Protein AF-A0A0R0HCE9-F1 (afdb_monomer_lite)

Sequence (98 aa):
MIYMLPLGLGVSKAKTYHSWGTPFNSFWCCYGTGIESFSKLGDSVYFEDKGKDPTLYIIQYISSSFNWKSGKVLHNQTVDPVVSWDPYLRVTFMFSPV

Foldseek 3Di:
DDDDDDPDPPDDLCPDPLRDADPPPRDDPCVVVVVVCVVCVPVPQWDWDPPPDIDIDGPDQDFDWDCDPVVQKIKTKDWDDDDPPDPDTDIDIDIDGD

pLDDT: mean 92.01, std 4.12, range [81.0, 97.81]

Structure (mmCIF, N/CA/C/O backbone):
data_AF-A0A0R0HCE9-F1
#
_entry.id   AF-A0A0R0HCE9-F1
#
loop_
_atom_site.group_PDB
_atom_site.id
_atom_site.type_symbol
_atom_site.label_atom_id
_atom_site.label_alt_id
_atom_site.label_comp_id
_atom_site.label_asym_id
_atom_site.label_entity_id
_atom_site.label_seq_id
_atom_site.pdbx_PDB_ins_code
_atom_site.Cartn_x
_atom_site.Cartn_y
_atom_site.Cartn_z
_atom_site.occupancy
_atom_site.B_iso_or_equiv
_atom_site.auth_seq_id
_atom_site.auth_comp_id
_atom_site.auth_asym_id
_atom_site.auth_atom_id
_atom_site.pdbx_PDB_model_num
ATOM 1 N N . MET A 1 1 ? 2.505 4.837 -19.081 1.00 85.31 1 MET A N 1
ATOM 2 C CA . MET A 1 1 ? 2.721 3.697 -18.152 1.00 85.31 1 MET A CA 1
ATOM 3 C C . MET A 1 1 ? 4.130 3.111 -18.310 1.00 85.31 1 MET A C 1
ATOM 5 O O . MET A 1 1 ? 4.865 3.519 -19.218 1.00 85.31 1 MET A O 1
ATOM 9 N N . ILE A 1 2 ? 4.543 2.211 -17.414 1.00 88.31 2 ILE A N 1
ATOM 10 C CA . ILE A 1 2 ? 5.872 1.580 -17.384 1.00 88.31 2 ILE A CA 1
ATOM 11 C C . ILE A 1 2 ? 5.794 0.072 -17.677 1.00 88.31 2 ILE A C 1
ATOM 13 O O . ILE A 1 2 ? 4.767 -0.541 -17.411 1.00 88.31 2 ILE A O 1
ATOM 17 N N . TYR A 1 3 ? 6.874 -0.506 -18.215 1.00 88.38 3 TYR A N 1
ATOM 18 C CA . TYR A 1 3 ? 7.086 -1.964 -18.238 1.00 88.38 3 TYR A CA 1
ATOM 19 C C . TYR A 1 3 ? 8.188 -2.334 -17.242 1.00 88.38 3 TYR A C 1
ATOM 21 O O . TYR A 1 3 ? 7.945 -3.069 -16.296 1.00 88.38 3 TYR A O 1
ATOM 29 N N . MET A 1 4 ? 9.382 -1.751 -17.401 1.00 88.88 4 MET A N 1
ATOM 30 C CA . MET A 1 4 ? 10.463 -1.839 -16.416 1.00 88.88 4 MET A CA 1
ATOM 31 C C . MET A 1 4 ? 10.639 -0.515 -15.679 1.00 88.88 4 MET A C 1
ATOM 33 O O . MET A 1 4 ? 10.527 0.564 -16.274 1.00 88.88 4 MET A O 1
ATOM 37 N N . LEU A 1 5 ? 10.992 -0.621 -14.400 1.00 89.12 5 LEU A N 1
ATOM 38 C CA . LEU A 1 5 ? 11.452 0.478 -13.562 1.00 89.12 5 LEU A CA 1
ATOM 39 C C . LEU A 1 5 ? 12.960 0.309 -13.312 1.00 89.12 5 LEU A C 1
ATOM 41 O O . LEU A 1 5 ? 13.340 -0.423 -12.400 1.00 89.12 5 LEU A O 1
ATOM 45 N N . PRO A 1 6 ? 13.840 0.907 -14.136 1.00 89.00 6 PRO A N 1
ATOM 46 C CA . PRO A 1 6 ? 15.272 0.809 -13.893 1.00 89.00 6 PRO A CA 1
ATOM 47 C C . PRO A 1 6 ? 15.647 1.586 -12.622 1.00 89.00 6 PRO A C 1
ATOM 49 O O . PRO A 1 6 ? 15.307 2.760 -12.501 1.00 89.00 6 PRO A O 1
ATOM 52 N N . LEU A 1 7 ? 16.370 0.939 -11.703 1.00 91.62 7 LEU A N 1
ATOM 53 C CA . LEU A 1 7 ? 16.887 1.545 -10.463 1.00 91.62 7 LEU A CA 1
ATOM 54 C C . LEU A 1 7 ? 18.404 1.807 -10.508 1.00 91.62 7 LEU A C 1
ATOM 56 O O . LEU A 1 7 ? 18.994 2.247 -9.525 1.00 91.62 7 LEU A O 1
ATOM 60 N N . GLY A 1 8 ? 19.050 1.512 -11.640 1.00 90.94 8 GLY A N 1
ATOM 61 C CA . GLY A 1 8 ? 20.482 1.740 -11.825 1.00 90.94 8 GLY A CA 1
ATOM 62 C C . GLY A 1 8 ? 20.822 3.229 -11.860 1.00 90.94 8 GLY A C 1
ATOM 63 O O . GLY A 1 8 ? 20.111 4.024 -12.478 1.00 90.94 8 GLY A O 1
ATOM 64 N N . LEU A 1 9 ? 21.937 3.601 -11.230 1.00 92.19 9 LEU A N 1
ATOM 65 C CA . LEU A 1 9 ? 22.411 4.982 -11.194 1.00 92.19 9 LEU A CA 1
ATOM 66 C C . LEU A 1 9 ? 22.630 5.516 -12.622 1.00 92.19 9 LEU A C 1
ATOM 68 O O . LEU A 1 9 ? 23.304 4.886 -13.434 1.00 92.19 9 LEU A O 1
ATOM 72 N N . GLY A 1 10 ? 22.031 6.664 -12.945 1.00 88.12 10 GLY A N 1
ATOM 73 C CA . GLY A 1 10 ? 22.128 7.289 -14.272 1.00 88.12 10 GLY A CA 1
ATOM 74 C C . GLY A 1 10 ? 21.293 6.627 -15.377 1.00 88.12 10 GLY A C 1
ATOM 75 O O . GLY A 1 10 ? 21.221 7.159 -16.489 1.00 88.12 10 GLY A O 1
ATOM 76 N N . VAL A 1 11 ? 20.616 5.509 -15.098 1.00 88.44 11 VAL A N 1
ATOM 77 C CA . VAL A 1 11 ? 19.683 4.900 -16.047 1.00 88.44 11 VAL A CA 1
ATOM 78 C C . VAL A 1 11 ? 18.387 5.701 -16.040 1.00 88.44 11 VAL A C 1
ATOM 80 O O . VAL A 1 11 ? 17.833 6.027 -14.995 1.00 88.44 11 VAL A O 1
ATOM 83 N N . SER A 1 12 ? 17.879 6.016 -17.228 1.00 86.00 12 SER A N 1
ATOM 84 C CA . SER A 1 12 ? 16.588 6.675 -17.379 1.00 86.00 12 SER A CA 1
ATOM 85 C C . SER A 1 12 ? 15.644 5.771 -18.133 1.00 86.00 12 SER A C 1
ATOM 87 O O . SER A 1 12 ? 15.988 5.233 -19.185 1.00 86.00 12 SER A O 1
ATOM 89 N N . LYS A 1 13 ? 14.408 5.697 -17.648 1.00 87.38 13 LYS A N 1
ATOM 90 C CA . LYS A 1 13 ? 13.309 5.073 -18.373 1.00 87.38 13 LYS A CA 1
ATOM 91 C C . LYS A 1 13 ? 13.131 5.636 -19.785 1.00 87.38 13 LYS A C 1
ATOM 93 O O . LYS A 1 13 ? 12.722 4.901 -20.668 1.00 87.38 13 LYS A O 1
ATOM 98 N N . ALA A 1 14 ? 13.464 6.904 -20.021 1.00 85.31 14 ALA A N 1
ATOM 99 C CA . ALA A 1 14 ? 13.380 7.503 -21.352 1.00 85.31 14 ALA A CA 1
ATOM 100 C C . ALA A 1 14 ? 14.406 6.936 -22.355 1.00 85.31 14 ALA A C 1
ATOM 102 O O . ALA A 1 14 ? 14.290 7.207 -23.543 1.00 85.31 14 ALA A O 1
ATOM 103 N N . LYS A 1 15 ? 15.414 6.182 -21.888 1.00 83.75 15 LYS A N 1
ATOM 104 C CA . LYS A 1 15 ? 16.513 5.638 -22.702 1.00 83.75 15 LYS A CA 1
ATOM 105 C C . LYS A 1 15 ? 16.535 4.102 -22.754 1.00 83.75 15 LYS A C 1
ATOM 107 O O . LYS A 1 15 ? 17.474 3.535 -23.303 1.00 83.75 15 LYS A O 1
ATOM 112 N N . THR A 1 16 ? 15.557 3.414 -22.157 1.00 81.00 16 THR A N 1
ATOM 113 C CA . THR A 1 16 ? 15.488 1.942 -22.183 1.00 81.00 16 THR A CA 1
ATOM 114 C C . THR A 1 16 ? 14.713 1.434 -23.399 1.00 81.00 16 THR A C 1
ATOM 116 O O . THR A 1 16 ? 13.899 2.159 -23.970 1.00 81.00 16 THR A O 1
ATOM 119 N N . TYR A 1 17 ? 14.912 0.157 -23.750 1.00 83.31 17 TYR A N 1
ATOM 120 C CA . TYR A 1 17 ? 14.233 -0.510 -24.872 1.00 83.31 17 TYR A CA 1
ATOM 121 C C . TYR A 1 17 ? 12.705 -0.308 -24.867 1.00 83.31 17 TYR A C 1
ATOM 123 O O . TYR A 1 17 ? 12.126 0.001 -25.901 1.00 83.31 17 TYR A O 1
ATOM 131 N N . HIS A 1 18 ? 12.055 -0.399 -23.699 1.00 82.81 18 HIS A N 1
ATOM 132 C CA . HIS A 1 18 ? 10.605 -0.197 -23.585 1.00 82.81 18 HIS A CA 1
ATOM 133 C C . HIS A 1 18 ? 10.175 1.271 -23.463 1.00 82.81 18 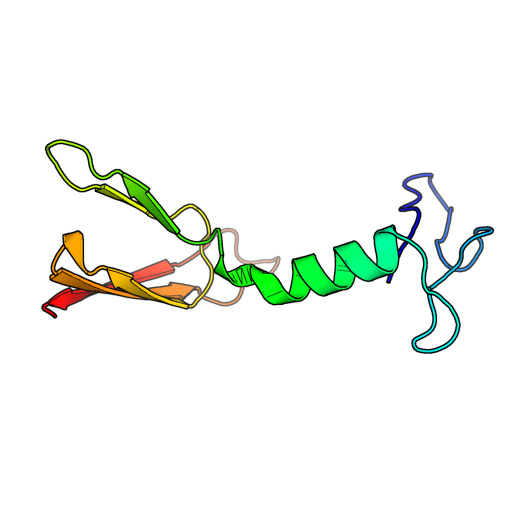HIS A C 1
ATOM 135 O O . HIS A 1 18 ? 9.020 1.579 -23.731 1.00 82.81 18 HIS A O 1
ATOM 141 N N . SER A 1 19 ? 11.059 2.195 -23.074 1.00 86.50 19 SER A N 1
ATOM 142 C CA . SER A 1 19 ? 10.737 3.628 -22.986 1.00 86.50 19 SER A CA 1
ATOM 143 C C . SER A 1 19 ? 9.455 3.946 -22.173 1.00 86.50 19 SER A C 1
ATOM 145 O O . SER A 1 19 ? 9.050 3.209 -21.263 1.00 86.50 19 SER A O 1
ATOM 147 N N . TRP A 1 20 ? 8.820 5.102 -22.408 1.00 90.12 20 TRP A N 1
ATOM 148 C CA . TRP A 1 20 ? 7.472 5.392 -21.910 1.00 90.12 20 TRP A CA 1
ATOM 149 C C . TRP A 1 20 ? 6.400 4.856 -22.844 1.00 90.12 20 TRP A C 1
ATOM 151 O O . TRP A 1 20 ? 6.439 5.113 -24.040 1.00 90.12 20 TRP A O 1
ATOM 161 N N . GLY A 1 21 ? 5.431 4.128 -22.275 1.00 88.12 21 GLY A N 1
ATOM 162 C CA . GLY A 1 21 ? 4.290 3.665 -23.046 1.00 88.12 21 GLY A CA 1
ATOM 163 C C . GLY A 1 21 ? 3.448 4.849 -23.514 1.00 88.12 21 GLY A C 1
ATOM 164 O O . GLY A 1 21 ? 3.189 5.763 -22.726 1.00 88.12 21 GLY A O 1
ATOM 165 N N . THR A 1 22 ? 3.024 4.805 -24.771 1.00 89.50 22 THR A N 1
ATOM 166 C CA . THR A 1 22 ? 2.163 5.804 -25.408 1.00 89.50 22 THR A CA 1
ATOM 167 C C . THR A 1 22 ? 0.692 5.373 -25.344 1.00 89.50 22 THR A C 1
ATOM 169 O O . THR A 1 22 ? 0.427 4.169 -25.329 1.00 89.50 22 THR A O 1
ATOM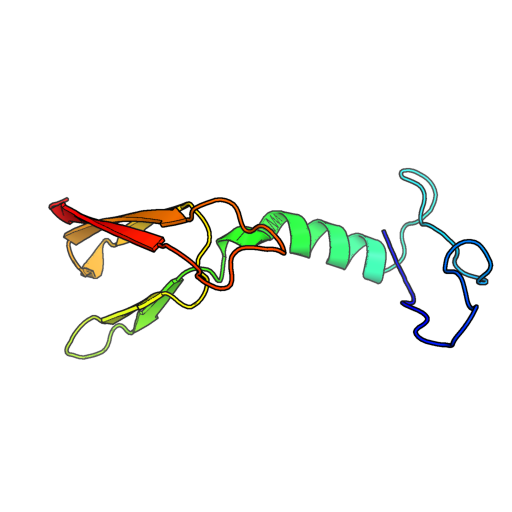 172 N N . PRO A 1 23 ? -0.272 6.315 -25.340 1.00 87.56 23 PRO A N 1
ATOM 173 C CA . PRO A 1 23 ? -1.691 5.987 -25.166 1.00 87.56 23 PRO A CA 1
ATOM 174 C C . PRO A 1 23 ? -2.268 5.019 -26.207 1.00 87.56 23 PRO A C 1
ATOM 176 O O . PRO A 1 23 ? -3.194 4.282 -25.888 1.00 87.56 23 PRO A O 1
ATOM 179 N N . PHE A 1 24 ? -1.724 5.012 -27.430 1.00 90.25 24 PHE A N 1
ATOM 180 C CA . PHE A 1 24 ? -2.306 4.292 -28.569 1.00 90.25 24 PHE A CA 1
ATOM 181 C C . PHE A 1 24 ? -1.420 3.190 -29.158 1.00 90.25 24 PHE A C 1
ATOM 183 O O . PHE A 1 24 ? -1.879 2.490 -30.049 1.00 90.25 24 PHE A O 1
ATOM 190 N N . ASN A 1 25 ? -0.170 3.029 -28.703 1.00 88.81 25 ASN A N 1
ATOM 191 C CA . ASN A 1 25 ? 0.764 2.051 -29.289 1.00 88.81 25 ASN A CA 1
ATOM 192 C C . ASN A 1 25 ? 1.486 1.182 -28.248 1.00 88.81 25 ASN A C 1
ATOM 194 O O . ASN A 1 25 ? 2.410 0.444 -28.584 1.00 88.81 25 ASN A O 1
ATOM 198 N N . SER A 1 26 ? 1.124 1.270 -26.968 1.00 85.94 26 SER A N 1
ATOM 199 C CA . SER A 1 26 ? 1.806 0.535 -25.899 1.00 85.94 26 SER A CA 1
ATOM 200 C C . SER A 1 26 ? 0.807 -0.264 -25.076 1.00 85.94 26 SER A C 1
ATOM 202 O O . SER A 1 26 ? 0.344 0.185 -24.038 1.00 85.94 26 SER A O 1
ATOM 204 N N . PHE A 1 27 ? 0.502 -1.475 -25.540 1.00 85.19 27 PHE A N 1
ATOM 205 C CA . PHE A 1 27 ? -0.484 -2.382 -24.936 1.00 85.19 27 PHE A CA 1
ATOM 206 C C . PHE A 1 27 ? 0.171 -3.613 -24.313 1.00 85.19 27 PHE A C 1
ATOM 208 O O . PHE A 1 27 ? -0.250 -4.749 -24.511 1.00 85.19 27 PHE A O 1
ATOM 215 N N . TRP A 1 28 ? 1.260 -3.399 -23.583 1.00 86.69 28 TRP A N 1
ATOM 216 C CA . TRP A 1 28 ? 1.917 -4.481 -22.857 1.00 86.69 28 TRP A CA 1
ATOM 217 C C . TRP A 1 28 ? 1.111 -4.869 -21.614 1.00 86.69 28 TRP A C 1
ATOM 219 O O . TRP A 1 28 ? 0.358 -4.051 -21.084 1.00 86.69 28 TRP A O 1
ATOM 229 N N . CYS A 1 29 ? 1.321 -6.077 -21.088 1.00 90.94 29 CYS A N 1
ATOM 230 C CA . CYS A 1 29 ? 0.624 -6.566 -19.892 1.00 90.94 29 CYS A CA 1
ATOM 231 C C . CYS A 1 29 ? 0.731 -5.596 -18.697 1.00 90.94 29 CYS A C 1
ATOM 233 O O . CYS A 1 29 ? -0.287 -5.238 -18.111 1.00 90.94 29 CYS A O 1
ATOM 235 N N . CYS A 1 30 ? 1.922 -5.052 -18.414 1.00 90.75 30 CYS A N 1
ATOM 236 C CA . CYS A 1 30 ? 2.118 -4.046 -17.361 1.00 90.75 30 CYS A CA 1
ATOM 237 C C . CYS A 1 30 ? 1.379 -2.726 -17.627 1.00 90.75 30 CYS A C 1
ATOM 239 O O . CYS A 1 30 ? 1.048 -2.009 -16.683 1.00 90.75 30 CYS A O 1
ATOM 241 N N . TYR A 1 31 ? 1.111 -2.390 -18.895 1.00 89.12 31 TYR A N 1
ATOM 242 C CA . TYR A 1 31 ? 0.320 -1.209 -19.228 1.00 89.12 31 TYR A CA 1
ATOM 243 C C . TYR A 1 31 ? -1.121 -1.386 -18.741 1.00 89.12 31 TYR A C 1
ATOM 245 O O . TYR A 1 31 ? -1.630 -0.524 -18.026 1.00 89.12 31 TYR A O 1
ATOM 253 N N . GLY A 1 32 ? -1.733 -2.529 -19.071 1.00 89.19 32 GLY A N 1
ATOM 254 C CA . GLY A 1 32 ? -3.089 -2.887 -18.648 1.00 89.19 32 GLY A CA 1
ATOM 255 C C . GLY A 1 32 ? -3.220 -3.006 -17.129 1.00 89.19 32 GLY A C 1
ATOM 256 O O . GLY A 1 32 ? -4.046 -2.314 -16.538 1.00 89.19 32 GLY A O 1
ATOM 257 N N . THR A 1 33 ? -2.347 -3.788 -16.482 1.00 92.62 33 THR A N 1
ATOM 258 C CA . THR A 1 33 ? -2.338 -3.923 -15.012 1.00 92.62 33 THR A CA 1
ATOM 259 C C . THR A 1 33 ? -2.113 -2.582 -14.317 1.00 92.62 33 THR A C 1
ATOM 261 O O . THR A 1 33 ? -2.698 -2.319 -13.267 1.00 92.62 33 THR A O 1
ATOM 264 N N . GLY A 1 34 ? -1.297 -1.702 -14.903 1.00 91.00 34 GLY A N 1
ATOM 265 C CA . GLY A 1 34 ? -1.112 -0.344 -14.412 1.00 91.00 34 GLY A CA 1
ATOM 266 C C . GLY A 1 34 ? -2.419 0.450 -14.401 1.00 91.00 34 GLY A C 1
ATOM 267 O O . GLY A 1 34 ? -2.774 0.996 -13.363 1.00 91.00 34 GLY A O 1
ATOM 268 N N . ILE A 1 35 ? -3.159 0.483 -15.517 1.00 90.56 35 ILE A N 1
ATOM 269 C CA . ILE A 1 35 ? -4.469 1.161 -15.586 1.00 90.56 35 ILE A CA 1
ATOM 270 C C . ILE A 1 35 ? -5.429 0.596 -14.535 1.00 90.56 35 ILE A C 1
ATOM 272 O O . ILE A 1 35 ? -6.032 1.363 -13.788 1.00 90.56 35 ILE A O 1
ATOM 276 N N . GLU A 1 36 ? -5.539 -0.732 -14.448 1.00 93.31 36 GLU A N 1
ATOM 277 C CA . GLU A 1 36 ? -6.408 -1.396 -13.472 1.00 93.31 36 GLU A CA 1
ATOM 278 C C . GLU A 1 36 ? -6.036 -0.994 -12.036 1.00 93.31 36 GLU A C 1
ATOM 280 O O . GLU A 1 36 ? -6.901 -0.632 -11.243 1.00 93.31 36 GLU A O 1
ATOM 285 N N . SER A 1 37 ? -4.739 -0.964 -11.718 1.00 93.38 37 SER A N 1
ATOM 286 C CA . SER A 1 37 ? -4.234 -0.578 -10.395 1.00 93.38 37 SER A CA 1
ATOM 287 C C . SER A 1 37 ? -4.593 0.864 -10.027 1.00 93.38 37 SER A C 1
ATOM 289 O O . SER A 1 37 ? -5.032 1.117 -8.908 1.00 93.38 37 SER A O 1
ATOM 291 N N . PHE A 1 38 ? -4.484 1.808 -10.969 1.00 91.88 38 PHE A N 1
ATOM 292 C CA . PHE A 1 38 ? -4.897 3.198 -10.737 1.00 91.88 38 PHE A CA 1
ATOM 293 C C . PHE A 1 38 ? -6.420 3.360 -10.625 1.00 91.88 38 PHE A C 1
ATOM 295 O O . PHE A 1 38 ? -6.877 4.276 -9.946 1.00 91.88 38 PHE A O 1
ATOM 302 N N . SER A 1 39 ? -7.213 2.466 -11.225 1.00 95.06 39 SER A N 1
ATOM 303 C CA . SER A 1 39 ? -8.676 2.476 -11.067 1.00 95.06 39 SER A CA 1
ATOM 304 C C . SER A 1 39 ? -9.158 1.989 -9.695 1.00 95.06 39 SER A C 1
ATOM 306 O O . SER A 1 39 ? -10.293 2.272 -9.320 1.00 95.06 39 SER A O 1
ATOM 308 N N . LYS A 1 40 ? -8.296 1.305 -8.925 1.00 94.81 40 LYS A N 1
ATOM 309 C CA . LYS A 1 40 ? -8.631 0.680 -7.633 1.00 94.81 40 LYS A CA 1
ATOM 310 C C . LYS A 1 40 ? -7.844 1.223 -6.435 1.00 94.81 40 LYS A C 1
ATOM 312 O O . LYS A 1 40 ? -7.708 0.539 -5.429 1.00 94.81 40 LYS A O 1
ATOM 317 N N . LEU A 1 41 ? -7.352 2.466 -6.499 1.00 94.00 41 LEU A N 1
ATOM 318 C CA . LEU A 1 41 ? -6.592 3.082 -5.394 1.00 94.00 41 LEU A CA 1
ATOM 319 C C . LEU A 1 41 ? -7.358 3.116 -4.056 1.00 94.00 41 LEU A C 1
ATOM 321 O O . LEU A 1 41 ? -6.737 3.070 -2.999 1.00 94.00 41 LEU A O 1
ATOM 325 N N . GLY A 1 42 ? -8.693 3.181 -4.095 1.00 93.94 42 GLY A N 1
ATOM 326 C CA . GLY A 1 42 ? -9.544 3.182 -2.900 1.00 93.94 42 GLY A CA 1
ATOM 327 C C . GLY A 1 42 ? -9.859 1.799 -2.313 1.00 93.94 42 GLY A C 1
ATOM 328 O O . GLY A 1 42 ? -10.383 1.728 -1.207 1.00 93.94 42 GLY A O 1
ATOM 329 N N . ASP A 1 43 ? -9.553 0.709 -3.025 1.00 93.56 43 ASP A N 1
ATOM 330 C CA . ASP A 1 43 ? -10.010 -0.650 -2.683 1.00 93.56 43 ASP A CA 1
ATOM 331 C C . ASP A 1 43 ? -9.379 -1.193 -1.391 1.00 93.56 43 ASP A C 1
ATOM 333 O O . ASP A 1 43 ? -10.000 -1.937 -0.643 1.00 93.56 43 ASP A O 1
ATOM 337 N N . SER A 1 44 ? -8.146 -0.783 -1.090 1.00 94.94 44 SER A N 1
ATOM 338 C CA . SER A 1 44 ? -7.387 -1.259 0.076 1.00 94.94 44 SER A CA 1
ATOM 339 C C . SER A 1 44 ? -7.136 -0.163 1.113 1.00 94.94 44 SER A C 1
ATOM 341 O O . SER A 1 44 ? -6.117 -0.187 1.795 1.00 94.94 44 SER A O 1
ATOM 343 N N . VAL A 1 45 ? -8.006 0.843 1.222 1.00 97.12 45 VAL A N 1
ATOM 344 C CA . VAL A 1 45 ? -7.892 1.847 2.300 1.00 97.12 45 VAL A CA 1
ATOM 345 C C . VAL A 1 45 ? -8.358 1.261 3.638 1.00 97.12 45 VAL A C 1
ATOM 347 O O . VAL A 1 45 ? -7.755 1.525 4.683 1.00 97.12 45 VAL A O 1
ATOM 350 N N . TYR A 1 46 ? -9.390 0.415 3.584 1.00 96.69 46 TYR A N 1
ATOM 351 C CA . TYR A 1 46 ? -10.057 -0.178 4.736 1.00 96.69 46 TYR A CA 1
ATOM 352 C C . TYR A 1 46 ? -10.162 -1.698 4.595 1.00 96.69 46 TYR A C 1
ATOM 354 O O . TYR A 1 46 ? -10.475 -2.194 3.515 1.00 96.69 46 TYR A O 1
ATOM 362 N N . PHE A 1 47 ? -9.981 -2.430 5.694 1.00 95.69 47 PHE A N 1
ATOM 363 C CA . PHE A 1 47 ? -10.294 -3.859 5.780 1.00 95.69 47 PHE A CA 1
ATOM 364 C C . PHE A 1 47 ? -11.278 -4.120 6.915 1.00 95.69 47 PHE A C 1
ATOM 366 O O . PHE A 1 47 ? -11.171 -3.527 7.983 1.00 95.69 47 PHE A O 1
ATOM 373 N N . GLU A 1 48 ? -12.234 -5.014 6.692 1.00 93.94 48 GLU A N 1
ATOM 374 C CA . GLU A 1 48 ? -13.245 -5.388 7.679 1.00 93.94 48 GLU A CA 1
ATOM 375 C C . GLU A 1 48 ? -13.037 -6.841 8.114 1.00 93.94 48 GLU A C 1
ATOM 377 O O . GLU A 1 48 ? -12.999 -7.740 7.272 1.00 93.94 48 GLU A O 1
ATOM 382 N N . ASP A 1 49 ? -12.968 -7.073 9.424 1.00 93.88 49 ASP A N 1
ATOM 383 C CA . ASP A 1 49 ? -13.127 -8.397 10.021 1.00 93.88 49 ASP A CA 1
ATOM 384 C C . ASP A 1 49 ? -14.568 -8.559 10.526 1.00 93.88 49 ASP A C 1
ATOM 386 O O . ASP A 1 49 ? -15.076 -7.740 11.293 1.00 93.88 49 ASP A O 1
ATOM 390 N N . LYS A 1 50 ? -15.230 -9.627 10.069 1.00 88.25 50 LYS A N 1
ATOM 391 C CA . LYS A 1 50 ? -16.621 -9.985 10.391 1.00 88.25 50 LYS A CA 1
ATOM 392 C C . LYS A 1 50 ? -16.715 -11.041 11.495 1.00 88.25 50 LYS A C 1
ATOM 394 O O . LYS A 1 50 ? -17.694 -11.787 11.541 1.00 88.25 50 LYS A O 1
ATOM 399 N N . GLY A 1 51 ? -15.687 -11.153 12.335 1.00 87.19 51 GLY A N 1
ATOM 400 C CA . GLY A 1 51 ? -15.694 -11.994 13.526 1.00 87.19 51 GLY A CA 1
ATOM 401 C C . GLY A 1 51 ? -16.831 -11.663 14.503 1.00 87.19 51 GLY A C 1
ATOM 402 O O . GLY A 1 51 ? -17.752 -10.902 14.211 1.00 87.19 51 GLY A O 1
ATOM 403 N N . LYS A 1 52 ? -16.771 -12.251 15.705 1.00 84.81 52 LYS A N 1
ATOM 404 C CA . LYS A 1 52 ? -17.785 -12.017 16.754 1.00 84.81 52 LYS A CA 1
ATOM 405 C C . LYS A 1 52 ? -17.949 -10.530 17.088 1.00 84.81 52 LYS A C 1
ATOM 407 O O . LYS A 1 52 ? -19.071 -10.099 17.335 1.00 84.81 52 LYS A O 1
ATOM 412 N N . ASP A 1 53 ? -16.848 -9.785 17.022 1.00 88.00 53 ASP A N 1
ATOM 413 C CA . ASP A 1 53 ? -16.786 -8.341 17.207 1.00 88.00 53 ASP A CA 1
ATOM 414 C C . ASP A 1 53 ? -16.334 -7.694 15.882 1.00 88.00 53 ASP A C 1
ATOM 416 O O . ASP A 1 53 ? -15.148 -7.769 15.538 1.00 88.00 53 ASP A O 1
ATOM 420 N N . PRO A 1 54 ? -17.258 -7.102 15.096 1.00 90.38 54 PRO A N 1
ATOM 421 C CA . PRO A 1 54 ? -16.927 -6.491 13.815 1.00 90.38 54 PRO A CA 1
ATOM 422 C C . PRO A 1 54 ? -15.846 -5.429 13.996 1.00 90.38 54 PRO A C 1
ATOM 424 O O . PRO A 1 54 ? -16.016 -4.500 14.786 1.00 90.38 54 PRO A O 1
ATOM 427 N N . THR A 1 55 ? -14.748 -5.547 13.255 1.00 93.50 55 THR A N 1
ATOM 428 C CA . THR A 1 55 ? -13.593 -4.654 13.399 1.00 93.50 55 THR A CA 1
ATOM 429 C C . THR A 1 55 ? -13.243 -4.028 12.060 1.00 93.50 55 THR A C 1
ATOM 431 O O . THR A 1 55 ? -13.119 -4.720 11.051 1.00 93.50 55 THR A O 1
ATOM 434 N N . LEU A 1 56 ? -13.073 -2.707 12.054 1.00 94.38 56 LEU A N 1
ATOM 435 C CA . LEU A 1 56 ? -12.616 -1.952 10.894 1.00 94.38 56 LEU A CA 1
ATOM 436 C C . LEU A 1 56 ? -11.140 -1.579 11.067 1.00 94.38 56 LEU A C 1
ATOM 438 O O . LEU A 1 56 ? -10.777 -0.877 12.008 1.00 94.38 56 LEU A O 1
ATOM 442 N N . TYR A 1 57 ? -10.303 -2.005 10.129 1.00 95.44 57 TYR A N 1
ATOM 443 C CA . TYR A 1 57 ? -8.896 -1.639 10.036 1.00 95.44 57 TYR A CA 1
ATOM 444 C C . TYR A 1 57 ? -8.722 -0.520 9.015 1.00 95.44 57 TYR A C 1
ATOM 446 O O . TYR A 1 57 ? -9.069 -0.679 7.845 1.00 95.44 57 TYR A O 1
ATOM 454 N N . ILE A 1 58 ? -8.143 0.597 9.446 1.00 95.94 58 ILE A N 1
ATOM 455 C CA . ILE A 1 58 ? -7.708 1.684 8.565 1.00 95.94 58 ILE A CA 1
ATOM 456 C C . ILE A 1 58 ? -6.220 1.463 8.304 1.00 95.94 58 ILE A C 1
ATOM 458 O O . ILE A 1 58 ? -5.413 1.617 9.219 1.00 95.94 58 ILE A O 1
ATOM 462 N N . ILE A 1 59 ? -5.856 1.062 7.085 1.00 96.19 59 ILE A N 1
ATOM 463 C CA . ILE A 1 59 ? -4.460 0.717 6.761 1.00 96.19 59 ILE A CA 1
ATOM 464 C C . ILE A 1 59 ? -3.745 1.775 5.920 1.00 96.19 59 ILE A C 1
ATOM 466 O O . ILE A 1 59 ? -2.518 1.773 5.844 1.00 96.19 59 ILE A O 1
ATOM 470 N N . GLN A 1 60 ? -4.497 2.683 5.295 1.00 96.25 60 GLN A N 1
ATOM 471 C CA . GLN A 1 60 ? -3.952 3.802 4.536 1.00 96.25 60 GLN A CA 1
ATOM 472 C C . GLN A 1 60 ? -4.585 5.107 5.004 1.00 96.25 60 GLN A C 1
ATOM 474 O O . GLN A 1 60 ? -5.808 5.231 5.082 1.00 96.25 60 GLN A O 1
ATOM 479 N N . TYR A 1 61 ? -3.736 6.096 5.267 1.00 95.56 61 TYR A N 1
ATOM 480 C CA . TYR A 1 61 ? -4.154 7.448 5.613 1.00 95.56 61 TYR A CA 1
ATOM 481 C C . TYR A 1 61 ? -4.325 8.251 4.325 1.00 95.56 61 TYR A C 1
ATOM 483 O O . TYR A 1 61 ? -3.425 8.972 3.898 1.00 95.56 61 TYR A O 1
ATOM 491 N N . ILE A 1 62 ? -5.480 8.083 3.681 1.00 95.38 62 ILE A N 1
ATOM 492 C CA . ILE A 1 62 ? -5.872 8.792 2.458 1.00 95.38 62 ILE A CA 1
ATOM 493 C C . ILE A 1 62 ? -7.237 9.419 2.704 1.00 95.38 62 ILE A C 1
ATOM 495 O O . ILE A 1 62 ? -8.161 8.716 3.112 1.00 95.38 62 ILE A O 1
ATOM 499 N N . SER A 1 63 ? -7.388 10.715 2.421 1.00 96.75 63 SER A N 1
ATOM 500 C CA . SER A 1 63 ? -8.666 11.417 2.586 1.00 96.75 63 SER A CA 1
ATOM 501 C C . SER A 1 63 ? -9.794 10.694 1.847 1.00 96.75 63 SER A C 1
ATOM 503 O O . SER A 1 63 ? -9.762 10.567 0.623 1.00 96.75 63 SER A O 1
ATOM 505 N N . SER A 1 64 ? -10.763 10.170 2.596 1.00 96.94 64 SER A N 1
ATOM 506 C CA . SER A 1 64 ? -11.804 9.283 2.073 1.00 96.94 64 SER A CA 1
ATOM 507 C C . SER A 1 64 ? -12.982 9.162 3.037 1.00 96.94 64 SER A C 1
ATOM 509 O O . SER A 1 64 ? -12.863 9.403 4.239 1.00 96.94 64 SER A O 1
ATOM 511 N N . SER A 1 65 ? -14.135 8.774 2.491 1.00 95.75 65 SER A N 1
ATOM 512 C CA . SER A 1 65 ? -15.331 8.442 3.257 1.00 95.75 65 SER A CA 1
ATOM 513 C C . SER A 1 65 ? -15.685 6.971 3.075 1.00 95.75 65 SER A C 1
ATOM 515 O O . SER A 1 65 ? -15.583 6.410 1.982 1.00 95.75 65 SER A O 1
ATOM 517 N N . PHE A 1 66 ? -16.109 6.336 4.161 1.00 95.56 66 PHE A N 1
ATOM 518 C CA . PHE A 1 66 ? -16.451 4.926 4.195 1.00 95.56 66 PHE A CA 1
ATOM 519 C C . PHE A 1 66 ? -17.749 4.706 4.961 1.00 95.56 66 PHE A C 1
ATOM 521 O O . PHE A 1 66 ? -17.882 5.073 6.128 1.00 95.56 66 PHE A O 1
ATOM 528 N N . ASN A 1 67 ? -18.723 4.089 4.294 1.00 95.38 67 ASN A N 1
ATOM 529 C CA . ASN A 1 67 ? -19.966 3.672 4.926 1.00 95.38 67 ASN A CA 1
ATOM 530 C C . ASN A 1 67 ? -19.810 2.250 5.466 1.00 95.38 67 ASN A C 1
ATOM 532 O O . ASN A 1 67 ? -19.972 1.271 4.729 1.00 95.38 67 ASN A O 1
ATOM 536 N N . TRP A 1 68 ? -19.500 2.143 6.757 1.00 94.75 68 TRP A N 1
ATOM 537 C CA . TRP A 1 68 ? -19.317 0.862 7.413 1.00 94.75 68 TRP A CA 1
ATOM 538 C C . TRP A 1 68 ? -20.656 0.290 7.885 1.00 94.75 68 TRP A C 1
ATOM 540 O O . TRP A 1 68 ? -21.116 0.516 9.006 1.00 94.75 68 TRP A O 1
ATOM 550 N N . LYS A 1 69 ? -21.289 -0.488 7.003 1.00 91.75 69 LYS A N 1
ATOM 551 C CA . LYS A 1 69 ? -22.633 -1.044 7.222 1.00 91.75 69 LYS A CA 1
ATOM 552 C C . LYS A 1 69 ? -22.724 -1.969 8.439 1.00 91.75 69 LYS A C 1
ATOM 554 O O . LYS A 1 69 ? -23.693 -1.866 9.186 1.00 91.75 69 LYS A O 1
ATOM 559 N N . SER A 1 70 ? -21.743 -2.848 8.658 1.00 90.56 70 SER A N 1
ATOM 560 C CA . SER A 1 70 ? -21.780 -3.812 9.772 1.00 90.56 70 SER A CA 1
ATOM 561 C C . SER A 1 70 ? -21.632 -3.131 11.133 1.00 90.56 70 SER A C 1
ATOM 563 O O . SER A 1 70 ? -22.280 -3.542 12.091 1.00 90.56 70 SER A O 1
ATOM 565 N N . GLY A 1 71 ? -20.829 -2.063 11.202 1.00 90.94 71 GLY A N 1
ATOM 566 C CA . GLY A 1 71 ? -20.674 -1.245 12.406 1.00 90.94 71 GLY A CA 1
ATOM 567 C C . GLY A 1 71 ? -21.746 -0.168 12.584 1.00 90.94 71 GLY A C 1
ATOM 568 O O . GLY A 1 71 ? -21.821 0.423 13.654 1.00 90.94 71 GLY A O 1
ATOM 569 N N . LYS A 1 72 ? -22.587 0.081 11.566 1.00 92.12 72 LYS A N 1
ATOM 570 C CA . LYS A 1 72 ? -23.587 1.170 11.524 1.00 92.12 72 LYS A CA 1
ATOM 571 C C . LYS A 1 72 ? -22.973 2.561 11.731 1.00 92.12 72 LYS A C 1
ATOM 573 O O . LYS A 1 72 ? -23.553 3.416 12.399 1.00 92.12 72 LYS A O 1
ATOM 578 N N . VAL A 1 73 ? -21.792 2.782 11.155 1.00 94.50 73 VAL A N 1
ATOM 579 C CA . VAL A 1 73 ? -21.044 4.038 11.286 1.00 94.50 73 VAL A CA 1
ATOM 580 C C . VAL A 1 73 ? -20.603 4.540 9.914 1.00 94.50 73 VAL A C 1
ATOM 582 O O . VAL A 1 73 ? -20.050 3.801 9.101 1.00 94.50 73 VAL A O 1
ATOM 585 N N . LEU A 1 74 ? -20.827 5.825 9.665 1.00 96.25 74 LEU A N 1
ATOM 586 C CA . LEU A 1 74 ? -20.168 6.586 8.617 1.00 96.25 74 LEU A CA 1
ATOM 587 C C . LEU A 1 74 ? -18.829 7.067 9.159 1.00 96.25 74 LEU A C 1
ATOM 589 O O . LEU A 1 74 ? -18.761 7.791 10.152 1.00 96.25 74 LEU A O 1
ATOM 593 N N . HIS A 1 75 ? -17.760 6.656 8.497 1.00 95.31 75 HIS A N 1
ATOM 594 C CA . HIS A 1 75 ? -16.410 7.076 8.806 1.00 95.31 75 HIS A CA 1
ATOM 595 C C . HIS A 1 75 ? -15.923 8.063 7.744 1.00 95.31 75 HIS A C 1
ATOM 597 O O . HIS A 1 75 ? -16.037 7.804 6.547 1.00 95.31 75 HIS A O 1
ATOM 603 N N . ASN A 1 76 ? -15.372 9.191 8.176 1.00 97.31 76 ASN A N 1
ATOM 604 C CA . ASN A 1 76 ? -14.726 10.160 7.301 1.00 97.31 76 ASN A CA 1
ATOM 605 C C . ASN A 1 76 ? -13.318 10.434 7.827 1.00 97.31 76 ASN A C 1
ATOM 607 O O . ASN A 1 76 ? -13.161 10.790 8.997 1.00 97.31 76 ASN A O 1
ATOM 611 N N . GLN A 1 77 ? -12.309 10.259 6.976 1.00 97.25 77 GLN A N 1
ATOM 612 C CA . GLN A 1 77 ? -10.931 10.602 7.298 1.00 97.25 77 GLN A CA 1
ATOM 613 C C . GLN A 1 77 ? -10.444 11.736 6.402 1.00 97.25 77 GLN A C 1
ATOM 615 O O . GLN A 1 77 ? -10.619 11.699 5.183 1.00 97.25 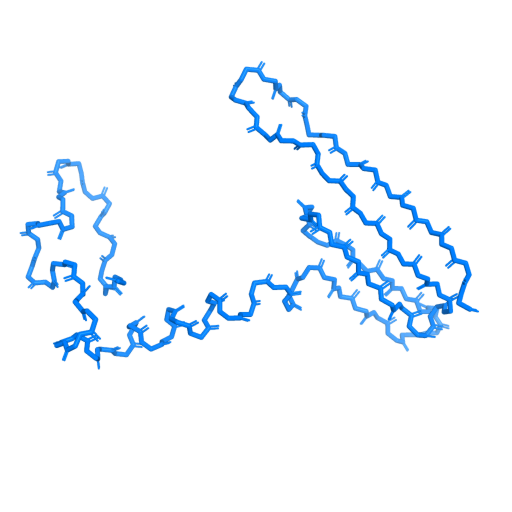77 GLN A O 1
ATOM 620 N N . THR A 1 78 ? -9.786 12.715 7.011 1.00 97.81 78 THR A N 1
ATOM 621 C CA . THR A 1 78 ? -9.136 13.820 6.305 1.00 97.81 78 THR A CA 1
ATOM 622 C C . THR A 1 78 ? -7.671 13.846 6.693 1.00 97.81 78 THR A C 1
ATOM 624 O O . THR A 1 78 ? -7.341 13.839 7.879 1.00 97.81 78 THR A O 1
ATOM 627 N N . VAL A 1 79 ? -6.804 13.868 5.690 1.00 96.56 79 VAL A N 1
ATOM 628 C CA . VAL A 1 79 ? -5.351 13.873 5.843 1.00 96.56 79 VAL A CA 1
ATOM 629 C C . VAL A 1 79 ? -4.828 15.222 5.389 1.00 96.56 79 VAL A C 1
ATOM 631 O O . VAL A 1 79 ? -5.147 15.672 4.284 1.00 96.56 79 VAL A O 1
ATOM 634 N N . ASP A 1 80 ? -4.027 15.859 6.237 1.00 96.06 80 ASP A N 1
ATOM 635 C CA . ASP A 1 80 ? -3.39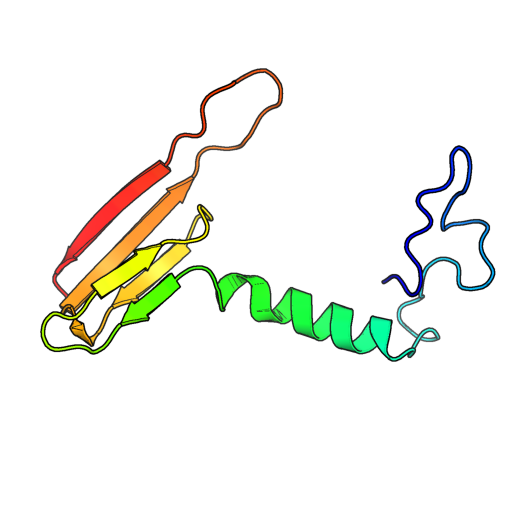2 17.123 5.886 1.00 96.06 80 ASP A CA 1
ATOM 636 C C . ASP A 1 80 ? -2.339 16.908 4.780 1.00 96.06 80 ASP A C 1
ATOM 638 O O . ASP A 1 80 ? -1.706 15.848 4.721 1.00 96.06 80 ASP A O 1
ATOM 642 N N . PRO A 1 81 ? -2.110 17.896 3.894 1.00 94.25 81 PRO A N 1
ATOM 643 C CA . PRO A 1 81 ? -1.090 17.792 2.858 1.00 94.25 81 PRO A CA 1
ATOM 644 C C . PRO A 1 81 ? 0.296 17.472 3.430 1.00 94.25 81 PRO A C 1
ATOM 646 O O . PRO A 1 81 ? 0.800 18.173 4.307 1.00 94.25 81 PRO A O 1
ATOM 649 N N . VAL A 1 82 ? 0.937 16.437 2.886 1.00 92.06 82 VAL A N 1
ATOM 650 C CA . VAL A 1 82 ? 2.294 16.045 3.281 1.00 92.06 82 VAL A CA 1
ATOM 651 C C . VAL A 1 82 ? 3.305 16.976 2.615 1.00 92.06 82 VAL A C 1
ATOM 653 O O . VAL A 1 82 ? 3.346 17.090 1.389 1.00 92.06 82 VAL A O 1
ATOM 656 N N . VAL A 1 83 ? 4.142 17.624 3.424 1.00 93.75 83 VAL A N 1
ATOM 657 C CA . VAL A 1 83 ? 5.213 18.526 2.979 1.00 93.75 83 VAL A CA 1
ATOM 658 C C . VAL A 1 83 ? 6.542 18.098 3.592 1.00 93.75 83 VAL A C 1
ATOM 660 O O . VAL A 1 83 ? 6.592 17.649 4.731 1.00 93.75 83 VAL A O 1
ATOM 663 N N . SER A 1 84 ? 7.642 18.235 2.849 1.00 94.81 84 SER A N 1
ATOM 664 C CA . SER A 1 84 ? 8.941 17.658 3.236 1.00 94.81 84 SER A CA 1
ATOM 665 C C . SER A 1 84 ? 9.573 18.266 4.493 1.00 94.81 84 SER A C 1
ATOM 66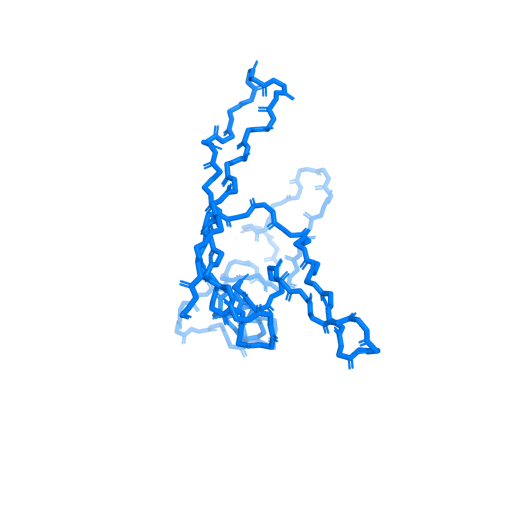7 O O . SER A 1 84 ? 10.513 17.691 5.031 1.00 94.81 84 SER A O 1
ATOM 669 N N . TRP A 1 85 ? 9.116 19.442 4.929 1.00 94.81 85 TRP A N 1
ATOM 670 C CA . TRP A 1 85 ? 9.626 20.128 6.121 1.00 94.81 85 TRP A CA 1
ATOM 671 C C . TRP A 1 85 ? 8.818 19.838 7.391 1.00 94.81 85 TRP A C 1
ATOM 673 O O . TRP A 1 85 ? 9.286 20.173 8.477 1.00 94.81 85 TRP A O 1
ATOM 683 N N . ASP A 1 86 ? 7.617 19.263 7.278 1.00 95.25 86 ASP A N 1
ATOM 684 C CA . ASP A 1 86 ? 6.797 18.897 8.434 1.00 95.25 86 ASP A CA 1
ATOM 685 C C . ASP A 1 86 ? 6.986 17.401 8.719 1.00 95.25 86 ASP A C 1
ATOM 687 O O . ASP A 1 86 ? 6.586 16.569 7.903 1.00 95.25 86 ASP A O 1
ATOM 691 N N . PRO A 1 87 ? 7.611 17.022 9.848 1.00 95.38 87 PRO A N 1
ATOM 692 C CA . PRO A 1 87 ? 7.820 15.617 10.178 1.00 95.38 87 PRO A CA 1
ATOM 693 C C . PRO A 1 87 ? 6.540 14.916 10.662 1.00 95.38 87 PRO A C 1
ATOM 695 O O . PRO A 1 87 ? 6.573 13.708 10.897 1.00 95.38 87 PRO A O 1
ATOM 698 N N . TYR A 1 88 ? 5.430 15.638 10.850 1.00 95.31 88 TYR A N 1
ATOM 699 C CA . TYR A 1 88 ? 4.190 15.082 11.380 1.00 95.31 88 TYR A CA 1
ATOM 700 C C . TYR A 1 88 ? 3.149 14.842 10.285 1.00 95.31 88 TYR A C 1
ATOM 702 O O . TYR A 1 88 ? 2.777 15.746 9.541 1.00 95.31 88 TYR A O 1
ATOM 710 N N . LEU A 1 89 ? 2.594 13.629 10.263 1.00 94.50 89 LEU A N 1
ATOM 711 C CA . LEU A 1 89 ? 1.365 13.323 9.538 1.00 94.50 89 LEU A CA 1
ATOM 712 C C . LEU A 1 89 ? 0.169 13.593 10.456 1.00 94.50 89 LEU A C 1
ATOM 714 O O . LEU A 1 89 ? 0.068 13.001 11.531 1.00 94.50 89 LEU A O 1
ATOM 718 N N . ARG A 1 90 ? -0.747 14.463 10.030 1.00 96.56 90 ARG A N 1
ATOM 719 C CA . ARG A 1 90 ? -1.990 14.749 10.757 1.00 96.56 90 ARG A CA 1
ATOM 720 C C . ARG A 1 90 ? -3.165 14.124 10.019 1.00 96.56 90 ARG A C 1
ATOM 722 O O . ARG A 1 90 ? -3.327 14.314 8.815 1.00 96.56 90 ARG A O 1
ATOM 729 N N . VAL A 1 91 ? -3.969 13.369 10.761 1.00 97.00 91 VAL A N 1
ATOM 730 C CA . VAL A 1 91 ? -5.163 12.692 10.254 1.00 97.00 91 VAL A CA 1
ATOM 731 C C . VAL A 1 91 ? -6.301 12.952 11.225 1.00 97.00 91 VAL A C 1
ATOM 733 O O . VAL A 1 91 ? -6.159 12.735 12.428 1.00 97.00 91 VAL A O 1
ATOM 736 N N . THR A 1 92 ? -7.429 13.422 10.705 1.00 97.62 92 THR A N 1
ATOM 737 C CA . THR A 1 92 ? -8.655 13.624 11.478 1.00 97.62 92 THR A CA 1
ATOM 738 C C . THR A 1 92 ? -9.641 12.526 11.127 1.00 97.62 92 THR A C 1
ATOM 740 O O . THR A 1 92 ? -9.993 12.372 9.960 1.00 97.62 92 THR A O 1
ATOM 743 N N . PHE A 1 93 ? -10.109 11.793 12.136 1.00 96.88 93 PHE A N 1
ATOM 744 C CA . PHE A 1 93 ? -11.139 10.772 11.985 1.00 96.88 93 PHE A CA 1
ATOM 745 C C . PHE A 1 93 ? -12.457 11.269 12.569 1.00 96.88 93 PHE A C 1
ATOM 747 O O . PHE A 1 93 ? -12.531 11.636 13.741 1.00 96.88 93 PHE A O 1
ATOM 754 N N . MET A 1 94 ? -13.507 11.254 11.758 1.00 97.19 94 MET A N 1
ATOM 755 C CA . MET A 1 94 ? -14.871 11.537 12.182 1.00 97.19 94 MET A CA 1
ATOM 756 C C . MET A 1 94 ? -15.717 10.279 12.039 1.00 97.19 94 MET A C 1
ATOM 758 O O . MET A 1 94 ? -15.666 9.595 11.017 1.00 97.19 94 MET A O 1
ATOM 762 N N . PHE A 1 95 ? -16.505 9.998 13.069 1.00 95.44 95 PHE A N 1
ATOM 763 C CA . PHE A 1 95 ? -17.438 8.882 13.104 1.00 95.44 95 PHE A CA 1
ATOM 764 C C . PHE A 1 95 ? -18.830 9.433 13.391 1.00 95.44 95 PHE A C 1
ATOM 766 O O . PHE A 1 95 ? -19.030 10.130 14.386 1.00 95.44 95 PHE A O 1
ATOM 773 N N . SER A 1 96 ? -19.784 9.128 12.523 1.00 95.06 96 SER A N 1
ATOM 774 C CA . SER A 1 96 ? -21.193 9.475 12.689 1.00 95.06 96 SER A CA 1
ATOM 775 C C . SER A 1 96 ? -22.056 8.216 12.582 1.00 95.06 96 SER A C 1
ATOM 777 O O . SER A 1 96 ? -21.726 7.319 11.808 1.00 95.06 96 SER A O 1
ATOM 779 N N . PRO A 1 97 ? -23.148 8.101 13.353 1.00 90.69 97 PRO A N 1
ATOM 780 C CA . PRO A 1 97 ? -24.074 6.982 13.200 1.00 90.69 97 PRO A CA 1
ATOM 781 C C . PRO A 1 97 ? -24.734 7.013 11.810 1.00 90.69 97 PRO A C 1
ATOM 783 O O . PRO A 1 97 ? -24.996 8.096 11.280 1.00 90.69 97 PRO A O 1
ATOM 786 N N . VAL A 1 98 ? -24.965 5.827 11.230 1.00 83.12 98 VAL A N 1
ATOM 787 C CA . VAL A 1 98 ? -25.789 5.631 10.015 1.00 83.12 98 VAL A CA 1
ATOM 788 C C . VAL A 1 98 ? -27.266 5.602 10.387 1.00 83.12 98 VAL A C 1
ATOM 790 O O . VAL A 1 98 ? -27.601 4.914 11.379 1.00 83.12 98 VAL A O 1
#

Rad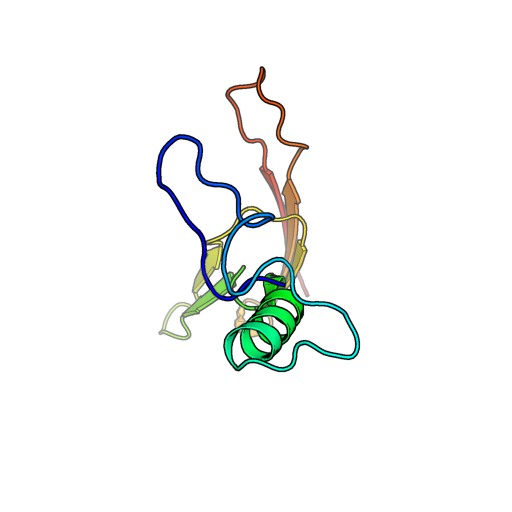ius of gyration: 19.55 Å; chains: 1; bounding box: 48×32×46 Å

Organism: Glycine max (NCBI:txid3847)

InterPro domains:
  IPR012878 Non-reducing end beta-L-arabinofuranosidase-like, GH127 catalytic domain [PF07944] (1-43)

Secondary structure (DSSP, 8-state):
--S----STT--GGGSTT-SPPTTT---HHHHHHHHHHHTTTTTSEEEE-SSS-EEEE----SEEEEETTTTEEEEEEEPPP-TT-----EEEEEEE-